Protein AF-A0A6N7SR00-F1 (afdb_monomer)

Foldseek 3Di:
DVVVVVVVVVVVVVVV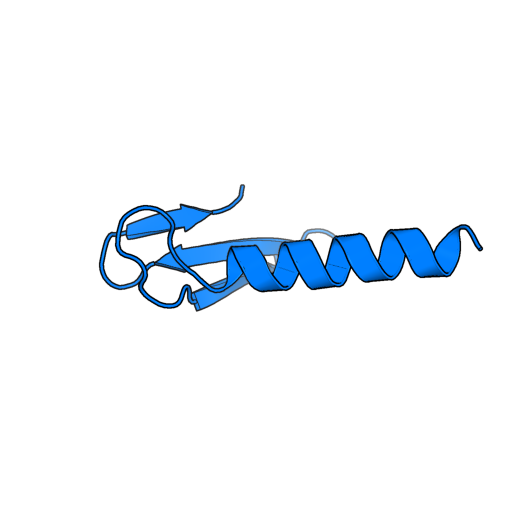QQADPVPRHGWDKDWDQPDPPSPDIDIWTADPVPRDIDGD

Sequence (56 aa):
MKYEYENDRQELFESQLKTCPECGSYMTEEEEDYGLNNYYKDKWYECPRCGYCLER

Nearest PDB structures (foldseek):
  6ruo-assembly1_I  TM=5.799E-01  e=9.062E-02  Saccharomyces cerevisiae
  6rwe-assembly1_I  TM=6.093E-01  e=1.611E-01  Saccharomyces cerevisiae
  8h0v-assembly1_I  TM=6.154E-01  e=3.944E-01  Komagataella phaffii
  7vbc-assembly1_I  TM=5.166E-01  e=2.865E-01  Homo sapiens
  3po3-assembly1_S  TM=4.579E-01  e=7.970E-01  Saccharomyces cerevisiae

pLDDT: mean 75.6, std 13.13, range [46.97, 91.25]

Secondary structure (DSSP, 8-state):
--HHHHHHHHHHHHHHHTB-TTT-PBPEEEEEE-STTSSSEEEEEE-TTT--EE--

Solvent-accessible surface area (backbone atoms only — not comparable to full-atom values): 3419 Å² total; per-residue (Å²): 120,68,70,59,58,54,47,54,54,49,55,51,48,59,57,53,58,38,41,32,89,89,76,67,42,65,32,43,82,47,73,48,70,79,44,98,76,62,81,46,57,51,64,33,26,38,21,90,87,76,70,52,69,51,69,129

Radius of gyration: 13.73 Å; Cα contacts (8 Å, |Δi|>4): 71; chains: 1; bounding box: 31×35×24 Å

Mean predicted aligned error: 9.26 Å

Structure (mmCIF, N/CA/C/O backbone):
data_AF-A0A6N7SR00-F1
#
_entry.id   AF-A0A6N7SR00-F1
#
loop_
_atom_site.group_PDB
_atom_site.id
_atom_site.type_symbol
_atom_site.label_atom_id
_atom_site.label_alt_id
_atom_site.label_comp_id
_atom_site.label_asym_id
_atom_site.label_entity_id
_atom_site.label_seq_id
_atom_site.pdbx_PDB_ins_code
_atom_site.Cartn_x
_atom_site.Cartn_y
_atom_site.Cartn_z
_atom_site.occupancy
_atom_site.B_iso_or_equiv
_atom_site.auth_seq_id
_atom_site.auth_comp_id
_atom_site.auth_asym_id
_atom_site.auth_atom_id
_atom_site.pdbx_PDB_model_num
ATOM 1 N N . MET A 1 1 ? 10.109 25.274 6.044 1.00 51.38 1 MET A N 1
ATOM 2 C CA . MET A 1 1 ? 8.734 25.807 5.927 1.00 51.38 1 MET A CA 1
ATOM 3 C C . MET A 1 1 ? 7.886 25.219 4.797 1.00 51.38 1 MET A C 1
ATOM 5 O O . MET A 1 1 ? 6.730 24.963 5.080 1.00 51.38 1 MET A O 1
ATOM 9 N N . LYS A 1 2 ? 8.360 24.990 3.554 1.00 46.97 2 LYS A N 1
ATOM 10 C CA . LYS A 1 2 ? 7.590 24.165 2.580 1.00 46.97 2 LYS A CA 1
ATOM 11 C C . LYS A 1 2 ? 7.847 22.659 2.747 1.00 46.97 2 LYS A C 1
ATOM 13 O O . LYS A 1 2 ? 6.902 21.890 2.814 1.00 46.97 2 LYS A O 1
ATOM 18 N N . TYR A 1 3 ? 9.112 22.295 2.964 1.00 50.44 3 TYR A N 1
ATOM 19 C CA . TYR A 1 3 ? 9.562 20.908 3.149 1.00 50.44 3 TYR A CA 1
ATOM 20 C C . TYR A 1 3 ? 8.942 20.176 4.348 1.00 50.44 3 TYR A C 1
ATOM 22 O O . TYR A 1 3 ? 8.719 18.977 4.281 1.00 50.44 3 TYR A O 1
ATOM 30 N N . GLU A 1 4 ? 8.652 20.884 5.440 1.00 51.94 4 GLU A N 1
ATOM 31 C CA . GLU A 1 4 ? 8.045 20.284 6.640 1.00 51.94 4 GLU A CA 1
ATOM 32 C C . GLU A 1 4 ? 6.552 19.987 6.427 1.00 51.94 4 GLU A C 1
ATOM 34 O O . GLU A 1 4 ? 6.044 18.998 6.931 1.00 51.94 4 GLU A O 1
ATOM 39 N N . TYR A 1 5 ? 5.866 20.801 5.618 1.00 52.84 5 TYR A N 1
ATOM 40 C CA . TYR A 1 5 ? 4.437 20.652 5.323 1.00 52.84 5 TYR A CA 1
ATOM 41 C C . TYR A 1 5 ? 4.158 19.524 4.313 1.00 52.84 5 TYR A C 1
ATOM 43 O O . TYR A 1 5 ? 3.096 18.906 4.334 1.00 52.84 5 TYR A O 1
ATOM 51 N N . GLU A 1 6 ? 5.106 19.264 3.409 1.00 56.66 6 GLU A N 1
ATOM 52 C CA . GLU A 1 6 ? 5.047 18.150 2.453 1.00 56.66 6 GLU A CA 1
ATOM 53 C C . GLU A 1 6 ? 5.358 16.806 3.128 1.00 56.66 6 GLU A C 1
ATOM 55 O O . GLU A 1 6 ? 4.697 15.821 2.814 1.00 56.66 6 GLU A O 1
ATOM 60 N N . ASN A 1 7 ? 6.273 16.784 4.109 1.00 56.69 7 ASN A N 1
ATOM 61 C CA . ASN A 1 7 ? 6.576 15.594 4.915 1.00 56.69 7 ASN A CA 1
ATOM 62 C C . ASN A 1 7 ? 5.363 15.148 5.748 1.00 56.69 7 ASN A C 1
ATOM 64 O O . ASN A 1 7 ? 4.954 13.997 5.670 1.00 56.69 7 ASN A O 1
ATOM 68 N N . ASP A 1 8 ? 4.712 16.092 6.433 1.00 58.78 8 ASP A N 1
ATOM 69 C CA . ASP A 1 8 ? 3.542 15.822 7.281 1.00 58.78 8 ASP A CA 1
ATOM 70 C C . ASP A 1 8 ? 2.368 15.238 6.467 1.00 58.78 8 ASP A C 1
ATOM 72 O O . ASP A 1 8 ? 1.707 14.286 6.876 1.00 58.78 8 ASP A O 1
ATOM 76 N N . ARG A 1 9 ? 2.155 15.734 5.236 1.00 61.66 9 ARG A N 1
ATOM 77 C CA . ARG A 1 9 ? 1.158 15.177 4.301 1.00 61.66 9 ARG A CA 1
ATOM 78 C C . ARG A 1 9 ? 1.508 13.777 3.809 1.00 61.66 9 ARG A C 1
ATOM 80 O O . ARG A 1 9 ? 0.590 13.006 3.538 1.00 61.66 9 ARG A O 1
ATOM 87 N N . GLN A 1 10 ? 2.790 13.473 3.653 1.00 61.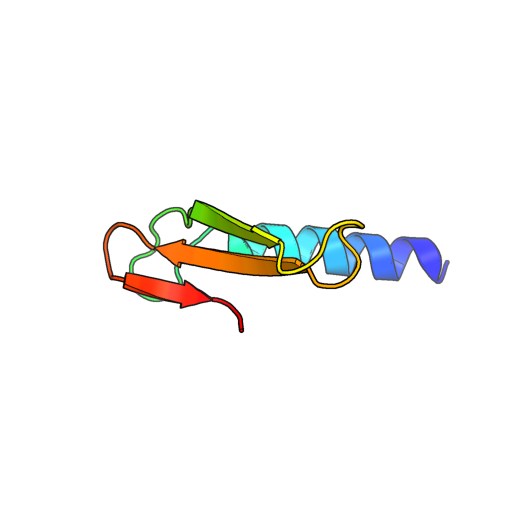34 10 GLN A N 1
ATOM 88 C CA . GLN A 1 10 ? 3.258 12.170 3.196 1.00 61.34 10 GLN A CA 1
ATOM 89 C C . GLN A 1 10 ? 3.125 11.129 4.318 1.00 61.34 10 GLN A C 1
ATOM 91 O O . GLN A 1 10 ? 2.555 10.066 4.087 1.00 61.34 10 GLN A O 1
ATOM 96 N N . GLU A 1 11 ? 3.478 11.493 5.554 1.00 60.50 11 GLU A N 1
ATOM 97 C CA . GLU A 1 11 ? 3.278 10.661 6.750 1.00 60.50 11 GLU A CA 1
ATOM 98 C C . GLU A 1 11 ? 1.787 10.426 7.056 1.00 60.50 11 GLU A C 1
ATOM 100 O O . GLU A 1 11 ? 1.373 9.310 7.389 1.00 60.50 11 GLU A O 1
ATOM 105 N N . LEU A 1 12 ? 0.945 11.457 6.899 1.00 61.31 12 LEU A N 1
ATOM 106 C CA . L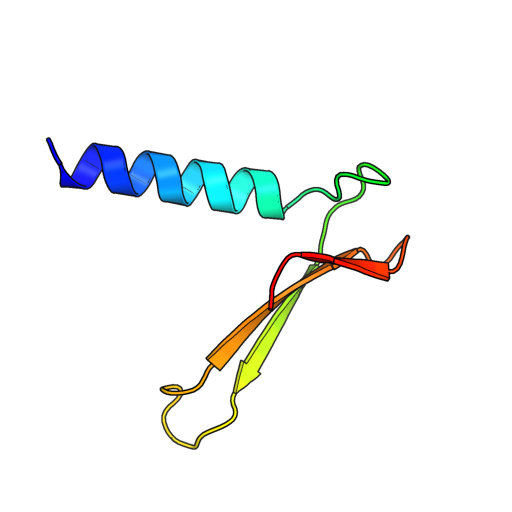EU A 1 12 ? -0.510 11.336 7.042 1.00 61.31 12 LEU A CA 1
ATOM 107 C C . LEU A 1 12 ? -1.112 10.421 5.971 1.00 61.31 12 LEU A C 1
ATOM 109 O O . LEU A 1 12 ? -1.982 9.606 6.289 1.00 61.31 12 LEU A O 1
ATOM 113 N N . PHE A 1 13 ? -0.640 10.515 4.728 1.00 65.50 13 PHE A N 1
ATOM 114 C CA . PHE A 1 13 ? -1.085 9.651 3.637 1.00 65.50 13 PHE A CA 1
ATOM 115 C C . PHE A 1 13 ? -0.690 8.190 3.895 1.00 65.50 13 PHE A C 1
ATOM 117 O O . PHE A 1 13 ? -1.559 7.322 3.904 1.00 65.50 13 PHE A O 1
ATOM 124 N N . GLU A 1 14 ? 0.566 7.919 4.260 1.00 63.69 14 GLU A N 1
ATOM 125 C CA . GLU A 1 14 ? 1.030 6.575 4.642 1.00 63.69 14 GLU A CA 1
ATOM 126 C C . GLU A 1 14 ? 0.297 6.014 5.871 1.00 63.69 14 GLU A C 1
ATOM 128 O O . GLU A 1 14 ? 0.136 4.802 6.009 1.00 63.69 14 GLU A O 1
ATOM 133 N N . SER A 1 15 ? -0.179 6.871 6.778 1.00 62.94 15 SER A N 1
ATOM 134 C CA . SER A 1 15 ? -0.995 6.433 7.915 1.00 62.94 15 SER A CA 1
ATOM 135 C C . SER A 1 15 ? -2.409 5.998 7.506 1.00 62.94 15 SER A C 1
ATOM 137 O O . SER A 1 15 ? -2.925 5.024 8.057 1.00 62.94 15 SER A O 1
ATOM 139 N N . GLN A 1 16 ? -3.020 6.669 6.522 1.00 65.88 16 GLN A N 1
ATOM 140 C CA . GLN A 1 16 ? -4.344 6.313 6.001 1.00 65.88 16 GLN A CA 1
ATOM 141 C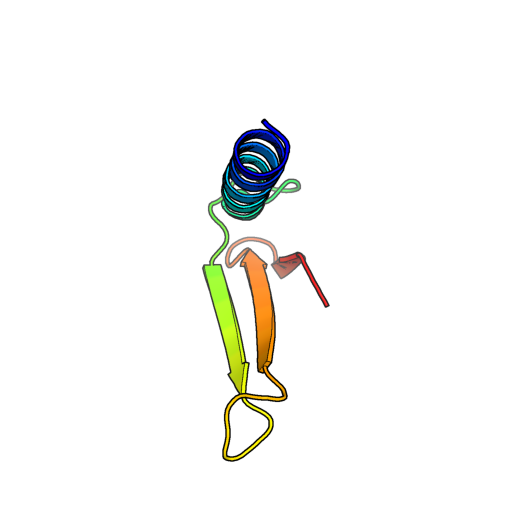 C . GLN A 1 16 ? -4.297 5.058 5.128 1.00 65.88 16 GLN A C 1
ATOM 143 O O . GLN A 1 16 ? -5.192 4.222 5.230 1.00 65.88 16 GLN A O 1
ATOM 148 N N . LEU A 1 17 ? -3.226 4.877 4.349 1.00 71.38 17 LEU A N 1
ATOM 149 C CA . LEU A 1 17 ? -3.007 3.690 3.515 1.00 71.38 17 LEU A CA 1
ATOM 150 C C . LEU A 1 17 ? -2.879 2.389 4.333 1.00 71.38 17 LEU A C 1
ATOM 152 O O . LEU A 1 17 ? -3.110 1.302 3.817 1.00 71.38 17 LEU A O 1
ATOM 156 N N . LYS A 1 18 ? -2.558 2.476 5.632 1.00 77.75 18 LYS A N 1
ATOM 157 C CA . LYS A 1 18 ? -2.408 1.303 6.511 1.00 77.75 18 LYS A CA 1
ATOM 158 C C . LYS A 1 18 ? -3.722 0.631 6.879 1.00 77.75 18 LYS A C 1
ATOM 160 O O . LYS A 1 18 ? -3.675 -0.502 7.347 1.00 77.75 18 LYS A O 1
ATOM 165 N N . THR A 1 19 ? -4.869 1.292 6.727 1.00 86.06 19 THR A N 1
ATO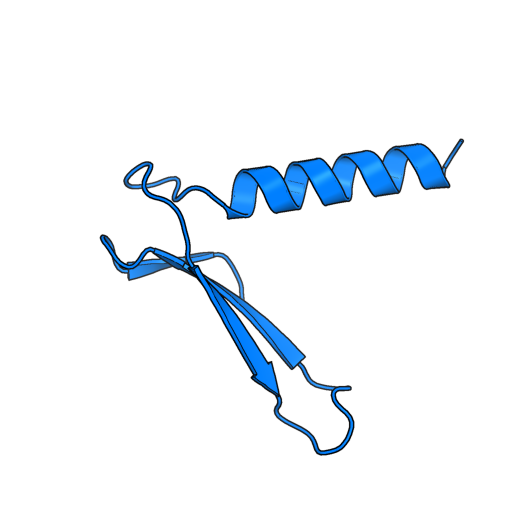M 166 C CA . THR A 1 19 ? -6.155 0.759 7.201 1.00 86.06 19 THR A CA 1
ATOM 167 C C . THR A 1 19 ? -7.191 0.776 6.092 1.00 86.06 19 THR A C 1
ATOM 169 O O . THR A 1 19 ? -7.462 1.807 5.487 1.00 86.06 19 THR A O 1
ATOM 172 N N . CYS A 1 20 ? -7.821 -0.368 5.857 1.00 87.19 20 CYS A N 1
ATOM 173 C CA . CYS A 1 20 ? -8.853 -0.503 4.850 1.00 87.19 20 CYS A CA 1
ATOM 174 C C . CYS A 1 20 ? -10.107 0.303 5.244 1.00 87.19 20 CYS A C 1
ATOM 176 O O . CYS A 1 20 ? -10.653 0.060 6.325 1.00 87.19 20 CYS A O 1
ATOM 178 N N . PRO A 1 21 ? -10.624 1.190 4.373 1.00 83.81 21 PRO A N 1
ATOM 179 C CA . PRO A 1 21 ? -11.824 1.977 4.663 1.00 83.81 21 PRO A CA 1
ATOM 180 C C . PRO A 1 21 ? -13.100 1.127 4.746 1.00 83.81 21 PRO A C 1
ATOM 182 O O . PRO A 1 21 ? -14.025 1.489 5.466 1.00 83.81 21 PRO A O 1
ATOM 185 N N . GLU A 1 22 ? -13.142 -0.016 4.057 1.00 84.38 22 GLU A N 1
ATOM 186 C CA . GLU A 1 22 ? -14.332 -0.876 3.994 1.00 84.38 22 GLU A CA 1
ATOM 187 C C . GLU A 1 22 ? -14.488 -1.763 5.235 1.00 84.38 22 GLU A C 1
ATOM 189 O O . GLU A 1 22 ? -15.591 -1.972 5.734 1.00 84.38 22 GLU A O 1
ATOM 194 N N . CYS A 1 23 ? -13.383 -2.313 5.746 1.00 88.38 23 CYS A N 1
ATOM 195 C CA . CYS A 1 23 ? -13.430 -3.301 6.828 1.00 88.38 23 CYS A CA 1
ATOM 196 C C . CYS A 1 23 ? -12.648 -2.906 8.086 1.00 88.38 23 CYS A C 1
ATOM 198 O O . CYS A 1 23 ? -12.678 -3.646 9.070 1.00 88.38 23 CYS A O 1
ATOM 200 N N . GLY A 1 24 ? -11.909 -1.793 8.059 1.00 84.31 24 GLY A N 1
ATOM 201 C CA . GLY A 1 24 ? -11.067 -1.340 9.169 1.00 84.31 24 GLY A CA 1
ATOM 202 C C . GLY A 1 24 ? -9.860 -2.236 9.467 1.00 84.31 24 GLY A C 1
ATOM 203 O O . GLY A 1 24 ? -9.196 -2.043 10.481 1.00 84.31 24 GLY A O 1
ATOM 204 N N . SER A 1 25 ? -9.582 -3.241 8.629 1.00 87.12 25 SER A N 1
ATOM 205 C CA . SER A 1 25 ? -8.419 -4.124 8.794 1.00 87.12 25 SER A CA 1
ATOM 206 C C . SER A 1 25 ? -7.156 -3.477 8.239 1.00 87.12 25 SER A C 1
ATOM 208 O O . SER A 1 25 ? -7.233 -2.646 7.336 1.00 87.12 25 SER A O 1
ATOM 210 N N . TYR A 1 26 ? -5.994 -3.893 8.739 1.00 86.50 26 TYR A N 1
ATOM 211 C CA . TYR A 1 26 ? -4.721 -3.420 8.205 1.00 86.50 26 TYR A CA 1
ATOM 212 C C . TYR A 1 26 ? -4.522 -3.869 6.756 1.00 86.50 26 TYR A C 1
ATOM 214 O O . TYR A 1 26 ? -4.786 -5.02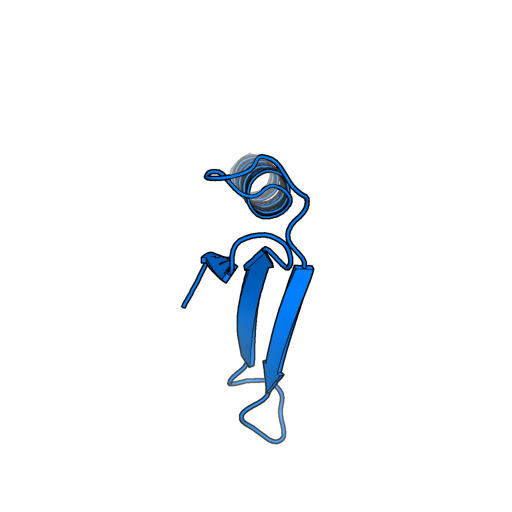6 6.415 1.00 86.50 26 TYR A O 1
ATOM 222 N N . MET A 1 27 ? -4.076 -2.938 5.918 1.00 88.06 27 MET A N 1
ATOM 223 C CA . MET A 1 27 ? -3.707 -3.208 4.534 1.00 88.06 27 MET A CA 1
ATOM 224 C C . MET A 1 27 ? -2.263 -3.702 4.461 1.00 88.06 27 MET A C 1
ATOM 226 O O . MET A 1 27 ? -1.435 -3.385 5.316 1.00 88.06 27 MET A O 1
ATOM 230 N N . THR A 1 28 ? -1.984 -4.508 3.446 1.00 86.88 28 THR A N 1
ATOM 231 C CA . THR A 1 28 ? -0.659 -5.039 3.134 1.00 86.88 28 THR A CA 1
ATOM 232 C C . THR A 1 28 ? -0.102 -4.260 1.958 1.00 86.88 28 THR A C 1
ATOM 234 O O . THR A 1 28 ? -0.810 -4.059 0.981 1.00 86.88 28 THR A O 1
ATOM 237 N N . GLU A 1 29 ? 1.135 -3.799 2.084 1.00 86.69 29 GLU A N 1
ATOM 238 C CA . GLU A 1 29 ? 1.859 -3.130 1.008 1.00 86.69 29 GLU A CA 1
ATOM 239 C C . GLU A 1 29 ? 2.421 -4.166 0.032 1.00 86.69 29 GLU A C 1
ATOM 241 O O . GLU A 1 29 ? 3.044 -5.140 0.457 1.00 86.69 29 GLU A O 1
ATOM 246 N N . GLU A 1 30 ? 2.227 -3.927 -1.255 1.00 85.44 30 GLU A N 1
ATOM 247 C CA . GLU A 1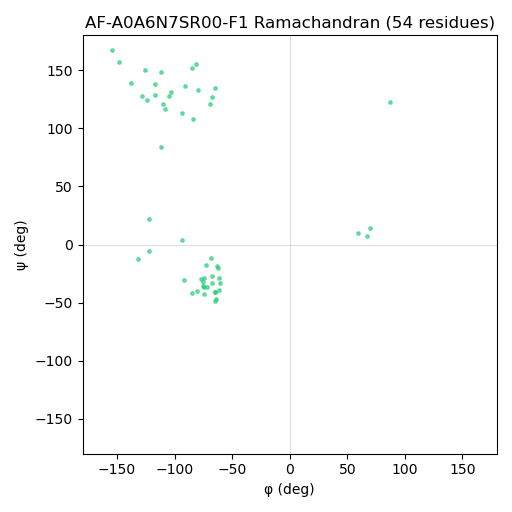 30 ? 2.810 -4.676 -2.356 1.00 85.44 30 GLU A CA 1
ATOM 248 C C . GLU A 1 30 ? 3.541 -3.723 -3.302 1.00 85.44 30 GLU A C 1
ATOM 250 O O . GLU A 1 30 ? 3.193 -2.549 -3.440 1.00 85.44 30 GLU A O 1
ATOM 255 N N . GLU A 1 31 ? 4.583 -4.230 -3.949 1.00 86.62 31 GLU A N 1
ATOM 256 C CA . GLU A 1 31 ? 5.313 -3.515 -4.987 1.00 86.62 31 GLU A CA 1
ATOM 257 C C . GLU A 1 31 ? 5.628 -4.470 -6.139 1.00 86.62 31 GLU A C 1
ATOM 259 O O . GLU A 1 31 ? 5.999 -5.626 -5.920 1.00 86.62 31 GLU A O 1
ATOM 264 N N . GLU A 1 32 ? 5.494 -3.985 -7.371 1.00 87.06 32 GLU A N 1
ATOM 265 C CA . GLU A 1 32 ? 5.916 -4.701 -8.570 1.00 87.06 32 GLU A CA 1
ATOM 266 C C . GLU A 1 32 ? 6.900 -3.855 -9.376 1.00 87.06 32 GLU A C 1
ATOM 268 O O . GLU A 1 32 ? 6.635 -2.715 -9.768 1.00 87.06 32 GLU A O 1
ATOM 273 N N . ASP A 1 33 ? 8.066 -4.449 -9.623 1.00 86.88 33 ASP A N 1
ATOM 274 C CA . ASP A 1 33 ? 9.132 -3.897 -10.444 1.00 86.88 33 ASP A CA 1
ATOM 275 C C . ASP A 1 33 ? 8.995 -4.394 -11.887 1.00 86.88 33 ASP A C 1
ATOM 277 O O . ASP A 1 33 ? 9.244 -5.562 -12.191 1.00 86.88 33 ASP A O 1
ATOM 281 N N . TYR A 1 34 ? 8.685 -3.490 -12.815 1.00 84.62 34 TYR A N 1
ATOM 282 C CA . TYR A 1 34 ? 8.546 -3.815 -14.241 1.00 84.62 34 TYR A CA 1
ATOM 283 C C . TYR A 1 34 ? 9.836 -3.607 -15.043 1.00 84.62 34 TYR A C 1
ATOM 285 O O . TYR A 1 34 ? 9.847 -3.740 -16.269 1.00 84.62 34 TYR A O 1
ATOM 293 N N . GLY A 1 35 ? 10.940 -3.240 -14.390 1.00 83.44 35 GLY A N 1
ATOM 294 C CA . GLY A 1 35 ? 12.182 -2.901 -15.074 1.00 83.44 35 GLY A CA 1
ATOM 295 C C . GLY A 1 35 ? 13.435 -3.246 -14.283 1.00 83.44 35 GLY A C 1
ATOM 296 O O . GLY A 1 35 ? 13.434 -3.301 -13.063 1.00 83.44 35 GLY A O 1
ATOM 297 N N . LEU A 1 36 ? 14.547 -3.402 -15.005 1.00 74.81 36 LEU A N 1
ATOM 298 C CA . LEU A 1 36 ? 15.857 -3.772 -14.449 1.00 74.81 36 LEU A CA 1
ATOM 299 C C . LEU A 1 36 ? 16.457 -2.741 -13.474 1.00 74.81 36 LEU A C 1
ATOM 301 O O . LEU A 1 36 ? 17.368 -3.082 -12.729 1.00 74.81 36 LEU A O 1
ATOM 305 N N . ASN A 1 37 ? 15.974 -1.494 -13.495 1.00 73.44 37 ASN A N 1
ATOM 306 C CA . ASN A 1 37 ? 16.545 -0.374 -12.740 1.00 73.44 37 ASN A CA 1
ATOM 307 C C . ASN A 1 37 ? 15.540 0.298 -11.788 1.00 73.44 37 ASN A C 1
ATOM 309 O O . ASN A 1 37 ? 15.734 1.466 -11.457 1.00 73.44 37 ASN A O 1
ATOM 313 N N . ASN A 1 38 ? 14.458 -0.381 -11.382 1.00 67.69 38 ASN A N 1
ATOM 314 C CA . ASN A 1 38 ? 13.487 0.130 -10.396 1.00 67.69 38 ASN A CA 1
ATOM 315 C C . ASN A 1 38 ? 12.786 1.452 -10.789 1.00 67.69 38 ASN A C 1
ATOM 317 O O . ASN A 1 38 ? 12.122 2.080 -9.970 1.00 67.69 38 ASN A O 1
ATOM 321 N N . TYR A 1 39 ? 12.959 1.908 -12.035 1.00 71.88 39 TYR A N 1
ATOM 322 C CA . TYR A 1 39 ? 12.388 3.163 -12.531 1.00 71.88 39 TYR A CA 1
ATOM 323 C C . TYR A 1 39 ? 10.879 3.047 -12.778 1.00 71.88 39 TYR A C 1
ATOM 325 O O . TYR A 1 39 ? 10.152 4.025 -12.655 1.00 71.88 39 TYR A O 1
ATOM 333 N N . TYR A 1 40 ? 10.416 1.841 -13.107 1.00 75.31 40 TYR A N 1
ATOM 334 C CA . TYR A 1 40 ? 9.005 1.508 -13.254 1.00 75.31 40 TYR A CA 1
ATOM 335 C C . TYR A 1 40 ? 8.631 0.561 -12.115 1.00 75.31 40 TYR A C 1
ATOM 337 O O . TYR A 1 40 ? 8.709 -0.655 -12.276 1.00 75.31 40 TYR A O 1
ATOM 345 N N . LYS A 1 41 ? 8.317 1.143 -10.958 1.00 80.38 41 LYS A N 1
ATOM 346 C CA . LYS A 1 41 ? 7.751 0.461 -9.793 1.00 80.38 41 LYS A CA 1
ATOM 347 C C . LYS A 1 41 ? 6.313 0.930 -9.637 1.00 80.38 41 LYS A C 1
ATOM 349 O O . LYS A 1 41 ? 6.110 2.133 -9.477 1.00 80.38 41 LYS A O 1
ATOM 354 N N . ASP A 1 42 ? 5.357 0.009 -9.679 1.00 84.75 42 ASP A N 1
ATOM 355 C CA . ASP A 1 42 ? 4.042 0.277 -9.093 1.00 84.75 42 ASP A CA 1
ATOM 356 C C . ASP A 1 42 ? 4.095 -0.202 -7.642 1.00 84.75 42 ASP A C 1
ATOM 358 O O . ASP A 1 42 ? 4.631 -1.269 -7.347 1.00 84.75 42 ASP A O 1
ATOM 362 N N . LYS A 1 43 ? 3.557 0.605 -6.739 1.00 85.38 43 LYS A N 1
ATOM 363 C CA . LYS A 1 43 ? 3.292 0.232 -5.352 1.00 85.38 43 LYS A CA 1
ATOM 364 C C . LYS A 1 43 ? 1.777 0.180 -5.192 1.00 85.38 43 LYS A C 1
ATOM 366 O O . LYS A 1 43 ? 1.089 0.869 -5.940 1.00 85.38 43 LYS A O 1
ATOM 371 N N . TRP A 1 44 ? 1.267 -0.688 -4.324 1.00 87.94 44 TRP A N 1
ATOM 372 C CA . TRP A 1 44 ? -0.129 -0.660 -3.903 1.00 87.94 44 TRP A CA 1
ATOM 373 C C . TRP A 1 44 ? -0.387 -1.255 -2.537 1.00 87.94 44 TRP A C 1
ATOM 375 O O . TRP A 1 44 ? 0.471 -1.905 -1.950 1.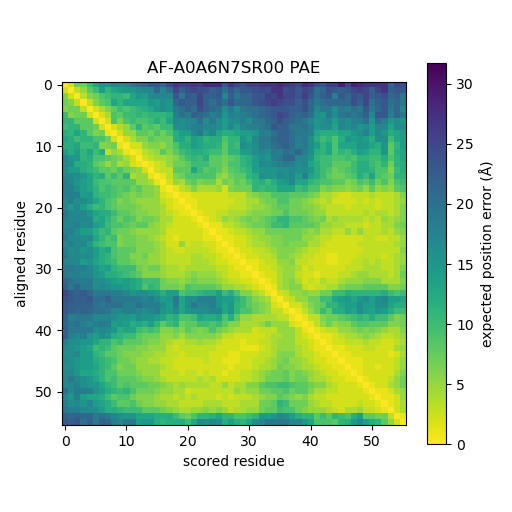00 87.94 44 TRP A O 1
ATOM 385 N N . TYR A 1 45 ? -1.586 -1.010 -2.008 1.00 87.81 45 TYR A N 1
ATOM 386 C CA . TYR A 1 45 ? -2.037 -1.595 -0.755 1.00 87.81 45 TYR A CA 1
ATOM 387 C C . TYR A 1 45 ? -3.251 -2.480 -0.988 1.00 87.81 45 TYR A C 1
ATOM 389 O O . TYR A 1 45 ? -4.265 -2.035 -1.520 1.00 87.81 45 TYR A O 1
ATOM 397 N N . GLU A 1 46 ? -3.206 -3.716 -0.506 1.00 89.12 46 GLU A N 1
ATOM 398 C CA . GLU A 1 46 ? -4.333 -4.642 -0.567 1.00 89.12 46 GLU A CA 1
ATOM 399 C C . GLU A 1 46 ? -4.828 -5.028 0.832 1.00 89.12 46 GLU A C 1
ATOM 401 O O . GLU A 1 46 ? -4.072 -5.291 1.767 1.00 89.12 46 GLU A O 1
ATOM 406 N N . CYS A 1 47 ? -6.146 -5.072 0.990 1.00 91.25 47 CYS A N 1
ATOM 407 C CA . CYS A 1 47 ? -6.821 -5.605 2.161 1.00 91.25 47 CYS A CA 1
ATOM 408 C C . CYS A 1 47 ? -6.961 -7.137 2.053 1.00 91.25 47 CYS A C 1
ATOM 410 O O . CYS A 1 47 ? -7.870 -7.605 1.364 1.00 91.25 47 CYS A O 1
ATOM 412 N N . PRO A 1 48 ? -6.219 -7.950 2.830 1.00 87.19 48 PRO A N 1
ATOM 413 C CA . PRO A 1 48 ? -6.293 -9.417 2.744 1.00 87.19 48 PRO A CA 1
ATOM 414 C C . PRO A 1 48 ? -7.628 -10.003 3.237 1.00 87.19 48 PRO A C 1
ATOM 416 O O . PRO A 1 48 ? -7.903 -11.191 3.079 1.00 87.19 48 PRO A O 1
ATOM 419 N N . ARG A 1 49 ? -8.463 -9.194 3.900 1.00 87.44 49 ARG A N 1
ATOM 420 C CA . ARG A 1 49 ? -9.765 -9.614 4.446 1.00 87.44 49 ARG A CA 1
ATOM 421 C C . ARG A 1 49 ? -10.919 -9.403 3.479 1.00 87.44 49 ARG A C 1
ATOM 423 O O . ARG A 1 49 ? -11.913 -10.116 3.568 1.00 87.44 49 ARG A O 1
ATOM 430 N N . CYS A 1 50 ? -10.808 -8.396 2.628 1.00 89.12 50 CYS A N 1
ATOM 431 C CA . CYS A 1 50 ? -11.919 -7.867 1.854 1.00 89.12 50 CYS A CA 1
ATOM 432 C C . CYS A 1 50 ? -11.597 -7.700 0.366 1.00 89.12 50 CYS A C 1
ATOM 434 O O . CYS A 1 50 ? -12.516 -7.488 -0.415 1.00 89.12 50 CYS A O 1
ATOM 436 N N . GLY A 1 51 ? -10.321 -7.799 -0.022 1.00 84.88 51 GLY A N 1
ATOM 437 C CA . GLY A 1 51 ? -9.863 -7.584 -1.395 1.00 84.88 51 GLY A CA 1
ATOM 438 C C . GLY A 1 51 ? -9.948 -6.126 -1.845 1.00 84.88 51 GLY A C 1
ATOM 439 O O . GLY A 1 51 ? -9.900 -5.851 -3.036 1.00 84.88 51 GLY A O 1
ATOM 440 N N . TYR A 1 52 ? -10.130 -5.181 -0.915 1.00 86.50 52 TYR A N 1
ATOM 441 C CA . TYR A 1 52 ? -10.062 -3.758 -1.233 1.00 86.50 52 TYR A CA 1
ATOM 442 C C . TYR A 1 52 ? -8.618 -3.383 -1.560 1.00 86.50 52 TYR A C 1
ATOM 444 O O . TYR A 1 52 ? -7.743 -3.525 -0.705 1.00 86.50 52 TYR A O 1
ATOM 452 N N . CYS A 1 53 ? -8.396 -2.877 -2.766 1.00 84.81 53 CYS A N 1
ATOM 453 C CA . CYS A 1 53 ? -7.101 -2.389 -3.216 1.00 84.81 53 CYS A CA 1
ATOM 454 C C . CYS A 1 53 ? -7.117 -0.862 -3.215 1.00 84.81 53 CYS A C 1
ATOM 456 O O . CYS A 1 53 ? -8.018 -0.232 -3.775 1.00 84.81 53 CYS A O 1
ATOM 458 N N . LEU A 1 54 ? -6.122 -0.273 -2.569 1.00 78.88 54 LEU A N 1
ATOM 459 C CA . LEU A 1 54 ? -5.857 1.148 -2.577 1.00 78.88 54 LEU A CA 1
ATOM 460 C C . LEU A 1 54 ? -4.597 1.352 -3.407 1.00 78.88 54 LEU A C 1
ATOM 462 O O . LEU A 1 54 ? -3.533 0.873 -3.039 1.00 78.88 54 LEU A O 1
ATOM 466 N N . GLU A 1 55 ? -4.807 2.066 -4.507 1.00 70.81 55 GLU A N 1
ATOM 467 C CA . G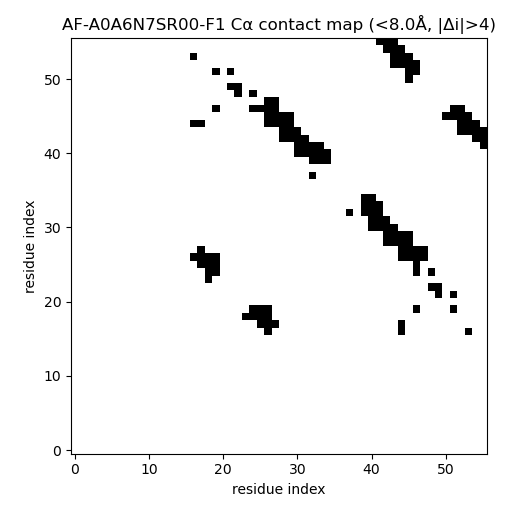LU A 1 55 ? -3.879 2.451 -5.570 1.00 70.81 55 GLU A CA 1
ATOM 468 C C . GLU A 1 55 ? -3.681 1.453 -6.733 1.00 70.81 55 GLU A C 1
ATOM 470 O O . GLU A 1 55 ? -3.357 0.276 -6.582 1.00 70.81 55 GLU A O 1
ATOM 475 N N . ARG A 1 56 ? -3.962 1.996 -7.924 1.00 53.34 56 ARG A N 1
ATOM 476 C CA . ARG A 1 56 ? -3.130 1.969 -9.121 1.00 53.34 56 ARG A CA 1
ATOM 477 C C . ARG A 1 56 ? -3.338 3.302 -9.848 1.00 53.34 56 ARG A C 1
ATOM 479 O O . ARG A 1 56 ? -4.494 3.793 -9.820 1.00 53.34 56 ARG A O 1
#